Protein AF-A0A257MY25-F1 (afdb_monomer_lite)

Radius of gyration: 17.84 Å; chains: 1; bounding box: 38×34×57 Å

Sequence (111 aa):
MNKLNGQLNKLTISWMVSFQQIAERVLGKETGKQLWQKYQSAFPIGYQTQVSPRSALKDILHLNRLSTTKHQDISLHKPYKETEHYRLHFYSQQERFLDEYIPVLENMHLR

Secondary structure (DSSP, 8-state):
------S-------HHHHHHHHHHHHH-HHHHHHHHHHHGGG--HHHHTTS-HHHHHHHHHHHHHHHHH-SEEEEEEPPBTTB-S-EEEEEESS---GGGGHHHHHHTT--

Foldseek 3Di:
DDDDPDDDPDPPQDQLNVLLVVQCVVPNNPRSNVVSVVCVVVADPVNSVPAHSVRVVVLVVLQVVCVPDHQKDWDWADADDPRPDIDIDIDGPDDDDPVVCVVVVVVVPDD

pLDDT: mean 83.25, std 15.72, range [36.88, 98.0]

Structure (mmCIF, N/CA/C/O backbone):
data_AF-A0A257MY25-F1
#
_entry.id   AF-A0A257MY25-F1
#
loop_
_atom_site.group_PDB
_atom_site.id
_atom_site.type_symbol
_atom_site.label_atom_id
_atom_site.label_alt_id
_atom_site.label_comp_id
_atom_site.label_asym_id
_atom_site.label_entity_id
_atom_site.label_seq_id
_atom_site.pdbx_PDB_ins_code
_atom_site.Cartn_x
_atom_site.Cartn_y
_atom_site.Cartn_z
_atom_site.occupancy
_atom_site.B_iso_or_equiv
_atom_site.auth_seq_id
_atom_site.auth_comp_id
_atom_site.auth_asym_id
_atom_site.auth_atom_id
_atom_site.pdbx_PDB_model_num
ATOM 1 N N . MET A 1 1 ? 9.575 -20.692 38.916 1.00 37.84 1 MET A N 1
ATOM 2 C CA . MET A 1 1 ? 10.480 -19.524 38.993 1.00 37.84 1 MET A CA 1
ATOM 3 C C . MET A 1 1 ? 9.809 -18.349 38.300 1.00 37.84 1 MET A C 1
ATOM 5 O O . MET A 1 1 ? 9.627 -18.382 37.094 1.00 37.84 1 MET A O 1
ATOM 9 N N . ASN A 1 2 ? 9.362 -17.380 39.101 1.00 43.19 2 ASN A N 1
ATOM 10 C CA . ASN A 1 2 ? 8.781 -16.100 38.689 1.00 43.19 2 ASN A CA 1
ATOM 11 C C . ASN A 1 2 ? 9.860 -15.130 38.183 1.00 43.19 2 ASN A C 1
ATOM 13 O O . ASN A 1 2 ? 10.944 -15.119 38.767 1.00 43.19 2 ASN A O 1
ATOM 17 N N . LYS A 1 3 ? 9.475 -14.286 37.207 1.00 36.88 3 LYS A N 1
ATOM 18 C CA . LYS A 1 3 ? 10.000 -12.964 36.758 1.00 36.88 3 LYS A CA 1
ATOM 19 C C . LYS A 1 3 ? 10.031 -12.980 35.215 1.00 36.88 3 LYS A C 1
ATOM 21 O O . LYS A 1 3 ? 10.830 -13.704 34.653 1.00 36.88 3 LYS A O 1
ATOM 26 N N . LEU A 1 4 ? 9.183 -12.288 34.454 1.00 47.72 4 LEU A N 1
ATOM 27 C CA . LEU A 1 4 ? 8.681 -10.925 34.615 1.00 47.72 4 LEU A CA 1
ATOM 28 C C . LEU A 1 4 ? 7.322 -10.745 33.911 1.00 47.72 4 LEU A C 1
ATOM 30 O O . LEU A 1 4 ? 7.252 -10.577 32.699 1.00 47.72 4 LEU A O 1
ATOM 34 N N . ASN A 1 5 ? 6.252 -10.674 34.701 1.00 46.06 5 ASN A N 1
ATOM 35 C CA . ASN A 1 5 ? 5.203 -9.697 34.437 1.00 46.06 5 ASN A CA 1
ATOM 36 C C . ASN A 1 5 ? 5.749 -8.347 34.912 1.00 46.06 5 ASN A C 1
ATOM 38 O O . ASN A 1 5 ? 5.984 -8.175 36.108 1.00 46.06 5 ASN A O 1
ATOM 42 N N . GLY A 1 6 ? 5.980 -7.409 33.997 1.00 44.09 6 GLY A N 1
ATOM 43 C CA . GLY A 1 6 ? 6.335 -6.043 34.367 1.00 44.09 6 GLY A CA 1
ATOM 44 C C . GLY A 1 6 ? 6.913 -5.246 33.209 1.00 44.09 6 GLY A C 1
ATOM 45 O O . GLY A 1 6 ? 8.093 -5.387 32.924 1.00 44.09 6 GLY A O 1
ATOM 46 N N . GLN A 1 7 ? 6.077 -4.356 32.654 1.00 40.50 7 GLN A N 1
ATOM 47 C CA . GLN A 1 7 ? 6.350 -3.322 31.637 1.00 40.50 7 GLN A CA 1
ATOM 48 C C . GLN A 1 7 ? 6.212 -3.833 30.186 1.00 40.50 7 GLN A C 1
ATOM 50 O O . GLN A 1 7 ? 7.106 -4.459 29.648 1.00 40.50 7 GLN A O 1
ATOM 55 N N . LEU A 1 8 ? 5.108 -3.608 29.466 1.00 43.56 8 LEU A N 1
ATOM 56 C CA . LEU A 1 8 ? 4.495 -2.303 29.233 1.00 43.56 8 LEU A CA 1
ATOM 57 C C . LEU A 1 8 ? 3.043 -2.473 28.738 1.00 43.56 8 LEU A C 1
ATOM 59 O O . LEU A 1 8 ? 2.805 -3.053 27.681 1.00 43.56 8 LEU A O 1
ATOM 63 N N . ASN A 1 9 ? 2.094 -1.870 29.455 1.00 38.62 9 ASN A N 1
ATOM 64 C CA . ASN A 1 9 ? 0.798 -1.430 28.935 1.00 38.62 9 ASN A CA 1
ATOM 65 C C . ASN A 1 9 ? 1.013 -0.409 27.798 1.00 38.62 9 ASN A C 1
ATOM 67 O O . ASN A 1 9 ? 0.796 0.789 27.963 1.00 38.62 9 ASN A O 1
ATOM 71 N N . LYS A 1 10 ? 1.481 -0.854 26.632 1.00 42.59 10 LYS A N 1
ATOM 72 C CA . LYS A 1 10 ? 1.243 -0.141 25.379 1.00 42.59 10 LYS A CA 1
ATOM 73 C C . LYS A 1 10 ? -0.044 -0.723 24.842 1.00 42.59 10 LYS A C 1
ATOM 75 O O . LYS A 1 10 ? -0.082 -1.899 24.505 1.00 42.59 10 LYS A O 1
ATOM 80 N N . LEU A 1 11 ? -1.096 0.085 24.789 1.00 44.50 11 LEU A N 1
ATOM 81 C CA . LEU A 1 11 ? -2.256 -0.233 23.969 1.00 44.50 11 LEU A CA 1
ATOM 82 C C . LEU A 1 11 ? -1.721 -0.548 22.564 1.00 44.50 11 LEU A C 1
ATOM 84 O O . LEU A 1 11 ? -1.268 0.360 21.865 1.00 44.50 11 LEU A O 1
ATOM 88 N N . THR A 1 12 ? -1.671 -1.827 22.183 1.00 61.16 12 THR A N 1
ATOM 89 C CA . THR A 1 12 ? -1.296 -2.207 20.824 1.00 61.16 12 THR A CA 1
ATOM 90 C C . THR A 1 12 ? -2.399 -1.667 19.936 1.00 61.16 12 THR A C 1
ATOM 92 O O . THR A 1 12 ? -3.516 -2.181 19.929 1.00 61.16 12 THR A O 1
ATOM 95 N N . ILE A 1 13 ? -2.112 -0.563 19.247 1.00 74.12 13 ILE A N 1
ATOM 96 C CA . ILE A 1 13 ? -3.033 0.024 18.282 1.00 74.12 13 ILE A CA 1
ATOM 97 C C . ILE A 1 13 ? -3.348 -1.069 17.259 1.00 74.12 13 ILE A C 1
ATOM 99 O O . ILE A 1 13 ? -2.433 -1.614 16.642 1.00 74.12 13 ILE A O 1
ATOM 103 N N . SER A 1 14 ? -4.634 -1.393 17.094 1.00 89.88 14 SER A N 1
ATOM 104 C CA . SER A 1 14 ? -5.079 -2.384 16.109 1.00 89.88 14 SER A CA 1
ATOM 105 C C . SER A 1 14 ? -4.501 -2.066 14.726 1.00 89.88 14 SER A C 1
ATOM 107 O O . SER A 1 14 ? -4.347 -0.896 14.358 1.00 89.88 14 SER A O 1
ATOM 109 N N . TRP A 1 15 ? -4.198 -3.106 13.946 1.00 93.44 15 TRP A N 1
ATOM 110 C CA . TRP A 1 15 ? -3.676 -2.987 12.583 1.00 93.44 15 TRP A CA 1
ATOM 111 C C . TRP A 1 15 ? -4.509 -2.009 11.744 1.00 93.44 15 TRP A C 1
ATOM 113 O O . TRP A 1 15 ? -3.961 -1.121 11.093 1.00 93.44 15 TRP A O 1
ATOM 123 N N . MET A 1 16 ? -5.838 -2.101 11.855 1.00 94.06 16 MET A N 1
ATOM 124 C CA . MET A 1 16 ? -6.791 -1.254 11.131 1.00 94.06 16 MET A CA 1
ATOM 125 C C . MET A 1 16 ? -6.715 0.219 11.531 1.00 94.06 16 MET A C 1
ATOM 127 O O . MET A 1 16 ? -6.763 1.099 10.672 1.00 94.06 16 MET A O 1
ATOM 131 N N . VAL A 1 17 ? -6.541 0.494 12.824 1.00 94.81 17 VAL A N 1
ATOM 132 C CA . VAL A 1 17 ? -6.376 1.864 13.329 1.00 94.81 17 VAL A CA 1
ATOM 133 C C . VAL A 1 17 ? -5.035 2.430 12.864 1.00 94.81 17 VAL A C 1
ATOM 135 O O . VAL A 1 17 ? -4.963 3.570 12.410 1.00 94.81 17 VAL A O 1
ATOM 138 N N . SER A 1 18 ? -3.978 1.616 12.901 1.00 94.81 18 SER A N 1
ATOM 139 C CA . SER A 1 18 ? -2.665 1.999 12.378 1.00 94.81 18 SER A CA 1
ATOM 140 C C . SER A 1 18 ? -2.727 2.305 10.879 1.00 94.81 18 SER A C 1
ATOM 142 O O . SER A 1 18 ? -2.159 3.301 10.436 1.00 94.81 18 SER A O 1
ATOM 144 N N . PHE A 1 19 ? -3.442 1.492 10.096 1.00 95.88 19 PHE A N 1
ATOM 145 C CA . PHE A 1 19 ? -3.644 1.731 8.668 1.00 95.88 19 PHE A CA 1
ATOM 146 C C . PHE A 1 19 ? -4.326 3.080 8.424 1.00 95.88 19 PHE A C 1
ATOM 148 O O . PHE A 1 19 ? -3.801 3.889 7.659 1.00 95.88 19 PHE A O 1
ATOM 155 N N . GLN A 1 20 ? -5.444 3.355 9.108 1.00 96.94 20 GLN A N 1
ATOM 156 C CA . GLN A 1 20 ? -6.171 4.618 8.969 1.00 96.94 20 GLN A CA 1
ATOM 157 C C . GLN A 1 20 ? -5.271 5.819 9.296 1.00 96.94 20 GLN A C 1
ATOM 159 O O . GLN A 1 20 ? -5.153 6.743 8.494 1.00 96.94 20 GLN A O 1
ATOM 164 N N . GLN A 1 21 ? -4.570 5.782 10.435 1.00 96.69 21 GLN A N 1
ATOM 165 C CA . GLN A 1 21 ? -3.676 6.865 10.861 1.00 96.69 21 GLN A CA 1
ATOM 166 C C . GLN A 1 21 ? -2.546 7.130 9.859 1.00 96.69 21 GLN A C 1
ATOM 168 O O . GLN A 1 21 ? -2.135 8.275 9.661 1.00 96.69 21 GLN A O 1
ATOM 173 N N . ILE A 1 22 ? -2.001 6.078 9.243 1.00 96.31 22 ILE A N 1
ATOM 174 C CA . ILE A 1 22 ? -0.957 6.224 8.227 1.00 96.31 22 ILE A CA 1
ATOM 175 C C . ILE A 1 22 ? -1.560 6.787 6.935 1.00 96.31 22 ILE A C 1
ATOM 177 O O . ILE A 1 22 ? -0.965 7.697 6.361 1.00 96.31 22 ILE A O 1
ATOM 181 N N . ALA A 1 23 ? -2.729 6.309 6.502 1.00 97.44 23 ALA A N 1
ATOM 182 C CA . ALA A 1 23 ? -3.408 6.806 5.306 1.00 97.44 23 ALA A CA 1
ATOM 183 C C . ALA A 1 23 ? -3.735 8.302 5.420 1.00 97.44 23 ALA A C 1
ATOM 185 O O . ALA A 1 23 ? -3.376 9.076 4.535 1.00 97.44 23 ALA A O 1
ATOM 186 N N . GLU A 1 24 ? -4.326 8.728 6.538 1.00 97.81 24 GLU A N 1
ATOM 187 C CA . GLU A 1 24 ? -4.641 10.136 6.813 1.00 97.81 24 GLU A CA 1
ATOM 188 C C . GLU A 1 24 ? -3.386 11.015 6.887 1.00 97.81 24 GLU A C 1
ATOM 190 O O . GLU A 1 24 ? -3.390 12.150 6.413 1.00 97.81 24 GLU A O 1
ATOM 195 N N . ARG A 1 25 ? -2.284 10.496 7.444 1.00 97.56 25 ARG A N 1
ATOM 196 C CA . ARG A 1 25 ? -1.008 11.224 7.491 1.00 97.56 25 ARG A CA 1
ATOM 197 C C . ARG A 1 25 ? -0.378 11.384 6.104 1.00 97.56 25 ARG A C 1
ATOM 199 O O . ARG A 1 25 ? 0.226 12.417 5.844 1.00 97.56 25 ARG A O 1
ATOM 206 N N . VAL A 1 26 ? -0.462 10.364 5.250 1.00 96.38 26 VAL A N 1
ATOM 207 C CA . VAL A 1 26 ? 0.198 10.350 3.932 1.00 96.38 26 VAL A CA 1
ATOM 208 C C . VAL A 1 26 ? -0.612 11.100 2.872 1.00 96.38 26 VAL A C 1
ATOM 210 O O . VAL A 1 26 ? -0.019 11.744 2.014 1.00 96.38 26 VAL A O 1
ATOM 213 N N . LEU A 1 27 ? -1.944 11.023 2.920 1.00 96.81 27 LEU A N 1
ATOM 214 C CA . LEU A 1 27 ? -2.837 11.532 1.868 1.00 96.81 27 LEU A CA 1
ATOM 215 C C . LEU A 1 27 ? -3.652 12.761 2.295 1.00 96.81 27 LEU A C 1
ATOM 217 O O . LEU A 1 27 ? -4.393 13.315 1.487 1.00 96.81 27 LEU A O 1
ATOM 221 N N . GLY A 1 28 ? -3.543 13.170 3.559 1.00 97.94 28 GLY A N 1
ATOM 222 C CA . GLY A 1 28 ? -4.465 14.109 4.190 1.00 97.94 28 GLY A CA 1
ATOM 223 C C . GLY A 1 28 ? -5.671 13.394 4.807 1.00 97.94 28 GLY A C 1
ATOM 224 O O . GLY A 1 28 ? -6.028 12.281 4.418 1.00 97.94 28 GLY A O 1
ATOM 225 N N . LYS A 1 29 ? -6.303 14.037 5.798 1.00 97.00 29 LYS A N 1
ATOM 226 C CA . LYS A 1 29 ? -7.367 13.424 6.615 1.00 97.00 29 LYS A CA 1
ATOM 227 C C . LYS A 1 29 ? -8.548 12.924 5.786 1.00 97.00 29 LYS A C 1
ATOM 229 O O . LYS A 1 29 ? -8.995 11.801 5.979 1.00 97.00 29 LYS A O 1
ATOM 234 N N . GLU A 1 30 ? -9.053 13.747 4.874 1.00 98.00 30 GLU A N 1
ATOM 235 C CA . GLU A 1 30 ? -10.240 13.410 4.087 1.00 98.00 30 GLU A CA 1
ATOM 236 C C . GLU A 1 30 ? -9.960 12.269 3.102 1.00 98.00 30 GLU A C 1
ATOM 238 O O . GLU A 1 30 ? -10.560 11.200 3.213 1.00 98.00 30 GLU A O 1
ATOM 243 N N . THR A 1 31 ? -8.981 12.450 2.212 1.00 97.00 31 THR A N 1
ATOM 244 C CA . THR A 1 31 ? -8.576 11.440 1.223 1.00 97.00 31 THR A CA 1
ATOM 245 C C . THR A 1 31 ? -8.138 10.134 1.885 1.00 97.00 31 THR A C 1
ATOM 247 O O . THR A 1 31 ? -8.503 9.047 1.438 1.00 97.00 31 THR A O 1
ATOM 250 N N . GLY A 1 32 ? -7.379 10.218 2.981 1.00 97.31 32 GLY A N 1
ATOM 251 C CA . GLY A 1 32 ? -6.938 9.050 3.739 1.00 97.31 32 GLY A CA 1
ATOM 252 C C . GLY A 1 32 ? -8.097 8.283 4.370 1.00 97.31 32 GLY A C 1
ATOM 253 O O . GLY A 1 32 ? -8.131 7.054 4.283 1.00 97.31 32 GLY A O 1
ATOM 254 N N . LYS A 1 33 ? -9.083 8.987 4.938 1.00 97.06 33 LYS A N 1
ATOM 255 C CA . LYS A 1 33 ? -10.293 8.370 5.494 1.00 97.06 33 LYS A CA 1
ATOM 256 C C . LYS A 1 33 ? -11.145 7.713 4.410 1.00 97.06 33 LYS A C 1
ATOM 258 O O . LYS A 1 33 ? -11.585 6.583 4.608 1.00 97.06 33 LYS A O 1
ATOM 263 N N . GLN A 1 34 ? -11.343 8.373 3.268 1.00 97.06 34 GLN A N 1
ATOM 264 C CA . GLN A 1 34 ? -12.068 7.798 2.128 1.00 97.06 34 GLN A CA 1
ATOM 265 C C . GLN A 1 34 ? -11.390 6.516 1.623 1.00 97.06 34 GLN A C 1
ATOM 267 O O . GLN A 1 34 ? -12.050 5.500 1.402 1.00 97.06 34 GLN A O 1
ATOM 272 N N . LEU A 1 35 ? -10.059 6.528 1.503 1.00 95.75 35 LEU A N 1
ATOM 273 C CA . LEU A 1 35 ? -9.291 5.347 1.115 1.00 95.75 35 LEU A CA 1
ATOM 274 C C . LEU A 1 35 ? -9.421 4.221 2.148 1.00 95.75 35 LEU A C 1
ATOM 276 O O . LEU A 1 35 ? -9.652 3.074 1.773 1.00 95.75 35 LEU A O 1
ATOM 280 N N . TRP A 1 36 ? -9.333 4.529 3.443 1.00 95.25 36 TRP A N 1
ATOM 281 C CA . TRP A 1 36 ? -9.558 3.538 4.496 1.00 95.25 36 TRP A CA 1
ATOM 282 C C . TRP A 1 36 ? -10.962 2.927 4.422 1.00 95.25 36 TRP A C 1
ATOM 284 O O . TRP A 1 36 ? -11.084 1.705 4.418 1.00 95.25 36 TRP A O 1
ATOM 294 N N . GLN A 1 37 ? -12.008 3.742 4.266 1.00 95.25 37 GLN A N 1
ATOM 295 C CA . GLN A 1 37 ? -13.387 3.258 4.130 1.00 95.25 37 GLN A CA 1
ATOM 296 C C . GLN A 1 37 ? -13.566 2.326 2.927 1.00 95.25 37 GLN A C 1
ATOM 298 O O . GLN A 1 37 ? -14.296 1.341 3.028 1.00 95.25 37 GLN A O 1
ATOM 303 N N . LYS A 1 38 ? -12.880 2.606 1.812 1.00 94.75 38 LYS A N 1
ATOM 304 C CA . LYS A 1 38 ? -12.932 1.785 0.596 1.00 94.75 38 LYS A CA 1
ATOM 305 C C . LYS A 1 38 ? -12.287 0.406 0.772 1.00 94.75 38 LYS A C 1
ATOM 307 O O . LYS A 1 38 ? -12.782 -0.559 0.201 1.00 94.75 38 LYS A O 1
ATOM 312 N N . TYR A 1 39 ? -11.192 0.306 1.528 1.00 93.44 39 TYR A N 1
ATOM 313 C CA . TYR A 1 39 ? -10.376 -0.917 1.603 1.00 93.44 39 TYR A CA 1
ATOM 314 C C . TYR A 1 39 ? -10.425 -1.645 2.947 1.00 93.44 39 TYR A C 1
ATOM 316 O O . TYR A 1 39 ? -9.845 -2.718 3.070 1.00 93.44 39 TYR A O 1
ATOM 324 N N . GLN A 1 40 ? -11.111 -1.116 3.961 1.00 89.19 40 GLN A N 1
ATOM 325 C CA . GLN A 1 40 ? -11.104 -1.709 5.302 1.00 89.19 40 GLN A CA 1
ATOM 326 C C . GLN A 1 40 ? -11.577 -3.171 5.358 1.00 89.19 40 GLN A C 1
ATOM 328 O O . GLN A 1 40 ? -11.113 -3.927 6.205 1.00 89.19 40 GLN A O 1
ATOM 333 N N . SER A 1 41 ? -12.458 -3.585 4.446 1.00 90.81 41 SER A N 1
ATOM 334 C CA . SER A 1 41 ? -12.945 -4.964 4.331 1.00 90.81 41 SER A CA 1
ATOM 335 C C . SER A 1 41 ? -12.036 -5.876 3.498 1.00 90.81 41 SER A C 1
ATOM 337 O O . SER A 1 41 ? -12.256 -7.082 3.470 1.00 90.81 41 SER A O 1
ATOM 339 N N . ALA A 1 42 ? -11.010 -5.333 2.837 1.00 92.50 42 ALA A N 1
ATOM 340 C CA . ALA A 1 42 ? -10.116 -6.077 1.949 1.00 92.50 42 ALA A CA 1
ATOM 341 C C . ALA A 1 42 ? -8.956 -6.778 2.685 1.00 92.50 42 ALA A C 1
ATOM 343 O O . ALA A 1 42 ? -8.148 -7.453 2.052 1.00 92.50 42 ALA A O 1
ATOM 344 N N . PHE A 1 43 ? -8.851 -6.621 4.009 1.00 92.00 43 PHE A N 1
ATOM 345 C CA . PHE A 1 43 ? -7.716 -7.102 4.799 1.00 92.00 43 PHE A CA 1
ATOM 346 C C . PHE A 1 43 ? -8.124 -8.207 5.781 1.00 92.00 43 PHE A C 1
ATOM 348 O O . PHE A 1 43 ? -8.443 -7.908 6.936 1.00 92.00 43 PHE A O 1
ATOM 355 N N . PRO A 1 44 ? -8.099 -9.491 5.381 1.00 92.62 44 PRO A N 1
ATOM 356 C CA . PRO A 1 44 ? -8.367 -10.592 6.302 1.00 92.62 44 PRO A CA 1
ATOM 357 C C . PRO A 1 44 ? -7.286 -10.684 7.389 1.00 92.62 44 PRO A C 1
ATOM 359 O O . PRO A 1 44 ? -6.144 -10.274 7.186 1.00 92.62 44 PRO A O 1
ATOM 362 N N . ILE A 1 45 ? -7.620 -11.280 8.539 1.00 89.44 45 ILE A N 1
ATOM 363 C CA . ILE A 1 45 ? -6.704 -11.399 9.692 1.00 89.44 45 ILE A CA 1
ATOM 364 C C . ILE A 1 45 ? -5.372 -12.050 9.291 1.00 89.44 45 ILE A C 1
ATOM 366 O O . ILE A 1 45 ? -4.317 -11.550 9.668 1.00 89.44 45 ILE A O 1
ATOM 370 N N . GLY A 1 46 ? -5.406 -13.106 8.469 1.00 92.56 46 GLY A N 1
ATOM 371 C CA . GLY A 1 46 ? -4.192 -13.776 7.986 1.00 92.56 46 GLY A CA 1
ATOM 372 C C . GLY A 1 46 ? -3.275 -12.885 7.140 1.00 92.56 46 GLY A C 1
ATOM 373 O O . GLY A 1 46 ? -2.066 -13.072 7.145 1.00 92.56 46 GLY A O 1
ATOM 374 N N . TYR A 1 47 ? -3.825 -11.878 6.457 1.00 91.62 47 TYR A N 1
ATOM 375 C CA . TYR A 1 47 ? -3.024 -10.869 5.765 1.00 91.62 47 TYR A CA 1
ATOM 376 C C . TYR A 1 47 ? -2.424 -9.866 6.757 1.00 91.62 47 TYR A C 1
ATOM 378 O O . TYR A 1 47 ? -1.243 -9.531 6.674 1.00 91.62 47 TYR A O 1
ATOM 386 N N . GLN A 1 48 ? -3.221 -9.410 7.729 1.00 90.75 48 GLN A N 1
ATOM 387 C CA . GLN A 1 48 ? -2.794 -8.427 8.732 1.00 90.75 48 GLN A CA 1
ATOM 388 C C . GLN A 1 48 ? -1.629 -8.925 9.602 1.00 90.75 48 GLN A C 1
ATOM 390 O O . GLN A 1 48 ? -0.814 -8.117 10.044 1.00 90.75 48 GLN A O 1
ATOM 395 N N . THR A 1 49 ? -1.527 -10.238 9.837 1.00 89.62 49 THR A N 1
ATOM 396 C CA . THR A 1 49 ? -0.416 -10.839 10.593 1.00 89.62 49 THR A CA 1
ATOM 397 C C . THR A 1 49 ? 0.894 -10.896 9.807 1.00 89.62 49 THR A C 1
ATOM 399 O O . THR A 1 49 ? 1.953 -10.973 10.421 1.00 89.62 49 THR A O 1
ATOM 402 N N . GLN A 1 50 ? 0.846 -10.842 8.474 1.00 88.19 50 GLN A N 1
ATOM 403 C CA . GLN A 1 50 ? 2.024 -10.968 7.608 1.00 88.19 50 GLN A CA 1
ATOM 404 C C . GLN A 1 50 ? 2.475 -9.630 7.017 1.00 88.19 50 GLN A C 1
ATOM 406 O O . GLN A 1 50 ? 3.660 -9.418 6.758 1.00 88.19 50 GLN A O 1
ATOM 411 N N . VAL A 1 51 ? 1.537 -8.712 6.780 1.00 88.31 51 VAL A N 1
ATOM 412 C CA . VAL A 1 51 ? 1.803 -7.462 6.071 1.00 88.31 51 VAL A CA 1
ATOM 413 C C . VAL A 1 51 ? 1.562 -6.274 6.983 1.00 88.31 51 VAL A C 1
ATOM 415 O O . VAL A 1 51 ? 0.475 -6.089 7.519 1.00 88.31 51 VAL A O 1
ATOM 418 N N . SER A 1 52 ? 2.568 -5.409 7.130 1.00 90.56 52 SER A N 1
ATOM 419 C CA . SER A 1 52 ? 2.418 -4.193 7.933 1.00 90.56 52 SER A CA 1
ATOM 420 C C . SER A 1 52 ? 1.384 -3.225 7.323 1.00 90.56 52 SER A C 1
ATOM 422 O O . SER A 1 52 ? 1.306 -3.115 6.095 1.00 90.56 52 SER A O 1
ATOM 424 N N . PRO A 1 53 ? 0.678 -2.411 8.135 1.00 93.50 53 PRO A N 1
ATOM 425 C CA . PRO A 1 53 ? -0.248 -1.393 7.626 1.00 93.50 53 PRO A CA 1
ATOM 426 C C . PRO A 1 53 ? 0.395 -0.422 6.622 1.00 93.50 53 PRO A C 1
ATOM 428 O O . PRO A 1 53 ? -0.228 0.010 5.655 1.00 93.50 53 PRO A O 1
ATOM 431 N N . ARG A 1 54 ? 1.681 -0.100 6.825 1.00 91.44 54 ARG A N 1
ATOM 432 C CA . ARG A 1 54 ? 2.461 0.764 5.928 1.00 91.44 54 ARG A CA 1
ATOM 433 C C . ARG A 1 54 ? 2.714 0.106 4.572 1.00 91.44 54 ARG A C 1
ATOM 435 O O . ARG A 1 54 ? 2.681 0.804 3.563 1.00 91.44 54 ARG A O 1
ATOM 442 N N . SER A 1 55 ? 3.000 -1.196 4.556 1.00 90.62 55 SER A N 1
ATOM 443 C CA . SER A 1 55 ? 3.155 -1.966 3.317 1.00 90.62 55 SER A CA 1
ATOM 444 C C . SER A 1 55 ? 1.831 -2.019 2.562 1.00 90.62 55 SER A C 1
ATOM 446 O O . SER A 1 55 ? 1.791 -1.579 1.422 1.00 90.62 55 SER A O 1
ATOM 448 N N . ALA A 1 56 ? 0.736 -2.374 3.240 1.00 93.19 56 ALA A N 1
ATOM 449 C CA . ALA A 1 56 ? -0.588 -2.432 2.625 1.00 93.19 56 ALA A CA 1
ATOM 450 C C . ALA A 1 56 ? -1.030 -1.094 2.003 1.00 93.19 56 ALA A C 1
ATOM 452 O O . ALA A 1 56 ? -1.596 -1.072 0.912 1.00 93.19 56 ALA A O 1
ATOM 453 N N . LEU A 1 57 ? -0.744 0.040 2.660 1.00 94.94 57 LEU A N 1
ATOM 454 C CA . LEU A 1 57 ? -1.029 1.353 2.076 1.00 94.94 57 LEU A CA 1
ATOM 455 C C . LEU A 1 57 ? -0.215 1.598 0.798 1.00 94.94 57 LEU A C 1
ATOM 457 O O . LEU A 1 57 ? -0.765 2.102 -0.176 1.00 94.94 57 LEU A O 1
ATOM 461 N N . LYS A 1 58 ? 1.080 1.252 0.783 1.00 92.06 58 LYS A N 1
ATOM 462 C CA . LYS A 1 58 ? 1.903 1.372 -0.431 1.00 92.06 58 LYS A CA 1
ATOM 463 C C . LYS A 1 58 ? 1.337 0.528 -1.567 1.00 92.06 58 LYS A C 1
ATOM 465 O O . LYS A 1 58 ? 1.206 1.048 -2.672 1.00 92.06 58 LYS A O 1
ATOM 470 N N . ASP A 1 59 ? 0.971 -0.717 -1.278 1.00 91.06 59 ASP A N 1
ATOM 471 C CA . ASP A 1 59 ? 0.427 -1.642 -2.271 1.00 91.06 59 ASP A CA 1
ATOM 472 C C . ASP A 1 59 ? -0.858 -1.062 -2.894 1.00 91.06 59 ASP A C 1
ATOM 474 O O . ASP A 1 59 ? -0.969 -0.969 -4.115 1.00 91.06 59 ASP A O 1
ATOM 478 N N . ILE A 1 60 ? -1.787 -0.541 -2.077 1.00 92.69 60 ILE A N 1
ATOM 479 C CA . ILE A 1 60 ? -3.002 0.132 -2.574 1.00 92.69 60 ILE A CA 1
ATOM 480 C C . ILE A 1 60 ? -2.677 1.348 -3.444 1.00 92.69 60 ILE A C 1
ATOM 482 O O . ILE A 1 60 ? -3.343 1.576 -4.454 1.00 92.69 60 ILE A O 1
ATOM 486 N N . LEU A 1 61 ? -1.693 2.161 -3.059 1.00 91.81 61 LEU A N 1
ATOM 487 C CA . LEU A 1 61 ? -1.327 3.349 -3.831 1.00 91.81 61 LEU A CA 1
ATOM 488 C C . LEU A 1 61 ? -0.733 2.987 -5.197 1.00 91.81 61 LEU A C 1
ATOM 490 O O . LEU A 1 61 ? -1.042 3.665 -6.178 1.00 91.81 61 LEU A O 1
ATOM 494 N N . HIS A 1 62 ? 0.060 1.915 -5.277 1.00 89.88 62 HIS A N 1
ATOM 495 C CA . HIS A 1 62 ? 0.534 1.373 -6.551 1.00 89.88 62 HIS A CA 1
ATOM 496 C C . HIS A 1 62 ? -0.634 0.839 -7.392 1.00 89.88 62 HIS A C 1
ATOM 498 O O . HIS A 1 62 ? -0.802 1.255 -8.537 1.00 89.88 62 HIS A O 1
ATOM 504 N N . LEU A 1 63 ? -1.513 0.015 -6.810 1.00 87.75 63 LEU A N 1
ATOM 505 C CA . LEU A 1 63 ? -2.677 -0.539 -7.512 1.00 87.75 63 LEU A CA 1
ATOM 506 C C . LEU A 1 63 ? -3.638 0.546 -8.030 1.00 87.75 63 LEU A C 1
ATOM 508 O O . LEU A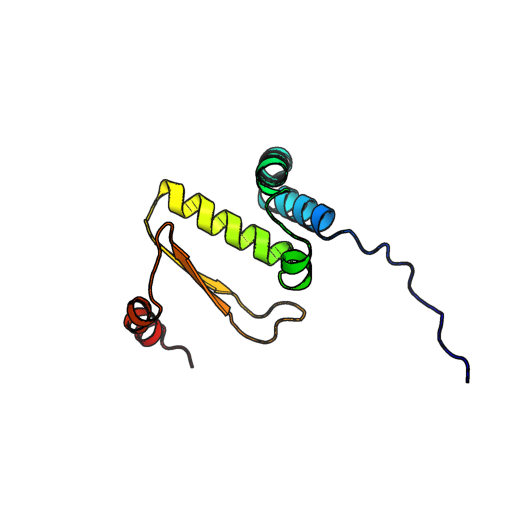 1 63 ? -4.115 0.460 -9.158 1.00 87.75 63 LEU A O 1
ATOM 512 N N . ASN A 1 64 ? -3.893 1.603 -7.254 1.00 87.56 64 ASN A N 1
ATOM 513 C CA . ASN A 1 64 ? -4.733 2.718 -7.703 1.00 87.56 64 ASN A CA 1
ATOM 514 C C . ASN A 1 64 ? -4.096 3.511 -8.852 1.00 87.56 64 ASN A C 1
ATOM 516 O O . ASN A 1 64 ? -4.815 4.006 -9.716 1.00 87.56 64 ASN A O 1
ATOM 520 N N . ARG A 1 65 ? -2.763 3.637 -8.877 1.00 85.06 65 ARG A N 1
ATOM 521 C CA . ARG A 1 65 ? -2.042 4.306 -9.970 1.00 85.06 65 ARG A CA 1
ATOM 522 C C . ARG A 1 65 ? -2.097 3.501 -11.270 1.00 85.06 65 ARG A C 1
ATOM 524 O O . ARG A 1 65 ? -2.198 4.090 -12.345 1.00 85.06 65 ARG A O 1
ATOM 531 N N . LEU A 1 66 ? -2.080 2.171 -11.182 1.00 84.38 66 LEU A N 1
ATOM 532 C CA . LEU A 1 66 ? -2.242 1.303 -12.352 1.00 84.38 66 LEU A CA 1
ATOM 533 C C . LEU A 1 66 ? -3.579 1.521 -13.055 1.00 84.38 66 LEU A C 1
ATOM 535 O O . LEU A 1 66 ? -3.629 1.547 -14.279 1.00 84.38 66 LEU A O 1
ATOM 539 N N . SER A 1 67 ? -4.641 1.787 -12.293 1.00 74.00 67 SER A N 1
ATOM 540 C CA . SER A 1 67 ? -5.957 2.098 -12.857 1.00 74.00 67 SER A CA 1
ATOM 541 C C . SER A 1 67 ? -5.988 3.367 -13.713 1.00 74.00 67 SER A C 1
ATOM 543 O O . SER A 1 67 ? -6.955 3.561 -14.442 1.00 74.00 67 SER A O 1
ATOM 545 N N . THR A 1 68 ? -4.974 4.237 -13.630 1.00 68.56 68 THR A N 1
ATOM 546 C CA . THR A 1 68 ? -4.963 5.521 -14.344 1.00 68.56 68 THR A CA 1
ATOM 547 C C . THR A 1 68 ? -3.892 5.647 -15.418 1.00 68.56 68 THR A C 1
ATOM 549 O O . THR A 1 68 ? -4.084 6.453 -16.324 1.00 68.56 68 THR A O 1
ATOM 552 N N . THR A 1 69 ? -2.757 4.936 -15.332 1.00 60.72 69 THR A N 1
ATOM 553 C CA . THR A 1 69 ? -1.589 5.318 -16.153 1.00 60.72 69 THR A CA 1
ATOM 554 C C . THR A 1 69 ? -0.811 4.218 -16.867 1.00 60.72 69 THR A C 1
ATOM 556 O O . THR A 1 69 ? -0.200 4.556 -17.874 1.00 60.72 69 THR A O 1
ATOM 559 N N . LYS A 1 70 ? -0.814 2.944 -16.455 1.00 61.31 70 LYS A N 1
ATOM 560 C CA . LYS A 1 70 ? -0.105 1.837 -17.145 1.00 61.31 70 LYS A CA 1
ATOM 561 C C . LYS A 1 70 ? -0.654 0.485 -16.673 1.00 61.31 70 LYS A C 1
ATOM 563 O O . LYS A 1 70 ? -1.125 0.388 -15.549 1.00 61.31 70 LYS A O 1
ATOM 568 N N . HIS A 1 71 ? -0.516 -0.572 -17.477 1.00 72.00 71 HIS A N 1
ATOM 569 C CA . HIS A 1 71 ? -0.967 -1.926 -17.108 1.00 72.00 71 HIS A CA 1
ATOM 570 C C . HIS A 1 71 ? -0.101 -2.624 -16.035 1.00 72.00 71 HIS A C 1
ATOM 572 O O . HIS A 1 71 ? -0.535 -3.634 -15.469 1.00 72.00 71 HIS A O 1
ATOM 578 N N . GLN A 1 72 ? 1.117 -2.128 -15.763 1.00 79.12 72 GLN A N 1
ATOM 579 C CA . GLN A 1 72 ? 2.092 -2.735 -14.842 1.00 79.12 72 GLN A CA 1
ATOM 580 C C . GLN A 1 72 ? 2.988 -1.683 -14.165 1.00 79.12 72 GLN A C 1
ATOM 582 O O . GLN A 1 72 ? 3.248 -0.625 -14.744 1.00 79.12 72 GLN A O 1
ATOM 587 N N . ASP A 1 73 ? 3.460 -1.983 -12.951 1.00 84.62 73 ASP A N 1
ATOM 588 C CA . ASP A 1 73 ? 4.360 -1.136 -12.156 1.00 84.62 73 ASP A CA 1
ATOM 589 C C . ASP A 1 73 ? 5.294 -2.000 -11.292 1.00 84.62 7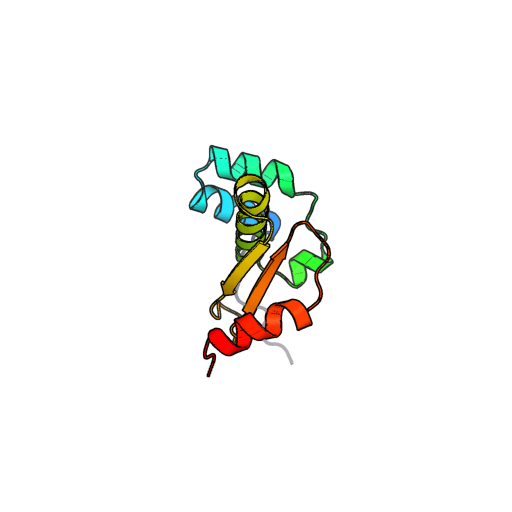3 ASP A C 1
ATOM 591 O O . ASP A 1 73 ? 4.955 -3.129 -10.926 1.00 84.62 73 ASP A O 1
ATOM 595 N N . ILE A 1 74 ? 6.476 -1.470 -10.974 1.00 86.38 74 ILE A N 1
ATOM 596 C CA . ILE A 1 74 ? 7.531 -2.167 -10.230 1.00 86.38 74 ILE A CA 1
ATOM 597 C C . ILE A 1 74 ? 8.032 -1.252 -9.118 1.00 86.38 74 ILE A C 1
ATOM 599 O O . ILE A 1 74 ? 8.361 -0.090 -9.350 1.00 86.38 74 ILE A O 1
ATOM 603 N N . SER A 1 75 ? 8.125 -1.782 -7.899 1.00 87.12 75 SER A N 1
ATOM 604 C CA . SER A 1 75 ? 8.574 -1.018 -6.734 1.00 87.12 75 SER A CA 1
ATOM 605 C C . SER A 1 75 ? 9.601 -1.785 -5.919 1.00 87.12 75 SER A C 1
ATOM 607 O O . SER A 1 75 ? 9.380 -2.937 -5.546 1.00 87.12 75 SER A O 1
ATOM 609 N N . LEU A 1 76 ? 10.716 -1.125 -5.598 1.00 86.88 76 LEU A N 1
ATOM 610 C CA . LEU A 1 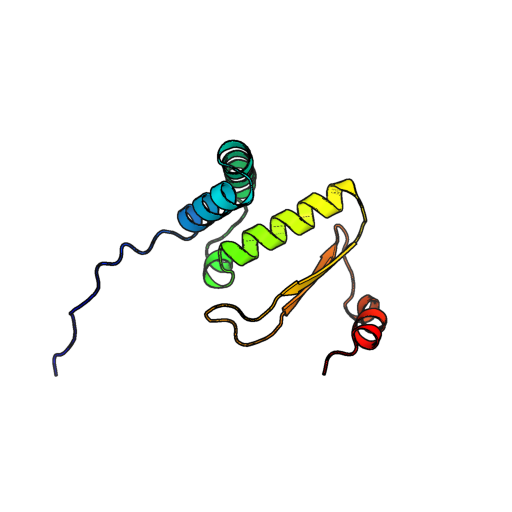76 ? 11.737 -1.661 -4.704 1.00 86.88 76 LEU A CA 1
ATOM 611 C C . LEU A 1 76 ? 11.526 -1.125 -3.285 1.00 86.88 76 LEU A C 1
ATOM 613 O O . LEU A 1 76 ? 11.763 0.047 -2.973 1.00 86.88 76 LEU A O 1
ATOM 617 N N . HIS A 1 77 ? 11.089 -2.003 -2.394 1.00 86.19 77 HIS A N 1
ATOM 618 C CA . HIS A 1 77 ? 10.895 -1.709 -0.986 1.00 86.19 77 HIS A CA 1
ATOM 619 C C . HIS A 1 77 ? 12.181 -1.980 -0.207 1.00 86.19 77 HIS A C 1
ATOM 621 O O . HIS A 1 77 ? 12.655 -3.111 -0.132 1.00 86.19 77 HIS A O 1
ATOM 627 N N . LYS A 1 78 ? 12.720 -0.928 0.415 1.00 84.50 78 LYS A N 1
ATOM 628 C CA . LYS A 1 78 ? 13.848 -1.035 1.347 1.00 84.50 78 LYS A CA 1
ATOM 629 C C . LYS A 1 78 ? 13.442 -1.786 2.630 1.00 84.50 78 LYS A C 1
ATOM 631 O O . LYS A 1 78 ? 12.270 -1.679 3.017 1.00 84.50 78 LYS A O 1
ATOM 636 N N . PRO A 1 79 ? 14.395 -2.453 3.308 1.00 85.75 79 PRO A N 1
ATOM 637 C CA . PRO A 1 79 ? 14.206 -3.001 4.650 1.00 85.75 79 PRO A CA 1
ATOM 638 C C . PRO A 1 79 ? 13.554 -1.984 5.596 1.00 85.75 79 PRO A C 1
ATOM 640 O O . PRO A 1 79 ? 13.858 -0.786 5.555 1.00 85.75 79 PRO A O 1
ATOM 643 N N . TYR A 1 80 ? 12.624 -2.443 6.432 1.00 79.75 80 TYR A N 1
ATOM 644 C CA . TYR A 1 80 ? 11.934 -1.590 7.399 1.00 79.75 80 TYR A CA 1
ATOM 645 C C . TYR A 1 80 ? 11.435 -2.404 8.593 1.00 79.75 80 TYR A C 1
ATOM 647 O O . TYR A 1 80 ? 10.672 -3.355 8.420 1.00 79.75 80 TYR A O 1
ATOM 655 N N . LYS A 1 81 ? 11.802 -1.967 9.807 1.00 81.81 81 LYS A N 1
ATOM 656 C CA . LYS A 1 81 ? 11.511 -2.657 11.075 1.00 81.81 81 LYS A CA 1
ATOM 657 C C . LYS A 1 81 ? 11.951 -4.127 11.027 1.00 81.81 81 LYS A C 1
ATOM 659 O O . LYS A 1 81 ? 13.137 -4.377 10.903 1.00 81.81 81 LYS A O 1
ATOM 664 N N . GLU A 1 82 ? 11.008 -5.061 11.119 1.00 77.38 82 GLU A N 1
ATOM 665 C CA . GLU A 1 82 ? 11.245 -6.508 11.203 1.00 77.38 82 GLU A CA 1
ATOM 666 C C . GLU A 1 82 ? 11.594 -7.141 9.846 1.00 77.38 82 GLU A C 1
ATOM 668 O O . GLU A 1 82 ? 11.920 -8.319 9.777 1.00 77.38 82 GLU A O 1
ATOM 673 N N . THR A 1 83 ? 11.519 -6.386 8.745 1.00 79.69 83 THR A N 1
ATOM 674 C CA . THR A 1 83 ? 11.959 -6.865 7.430 1.00 79.69 83 THR A CA 1
ATOM 675 C C . THR A 1 83 ? 13.420 -6.494 7.200 1.00 79.69 83 THR A C 1
ATOM 677 O O . THR A 1 83 ? 13.716 -5.313 7.017 1.00 79.69 83 THR A O 1
ATOM 680 N N . GLU A 1 84 ? 14.301 -7.495 7.142 1.00 86.25 84 GLU A N 1
ATOM 681 C CA . GLU A 1 84 ? 15.748 -7.312 6.931 1.00 86.25 84 GLU A CA 1
ATOM 682 C C . GLU A 1 84 ? 16.158 -7.247 5.451 1.00 86.25 84 GLU A C 1
ATOM 684 O O . GLU A 1 84 ? 17.236 -6.758 5.119 1.00 86.25 84 GLU A O 1
ATOM 689 N N . HIS A 1 85 ? 15.290 -7.691 4.541 1.00 85.44 85 HIS A N 1
ATOM 690 C CA . HIS A 1 85 ? 15.602 -7.797 3.116 1.00 85.44 85 HIS A CA 1
ATOM 691 C C . HIS A 1 85 ? 14.876 -6.745 2.272 1.00 85.44 85 HIS A C 1
ATOM 693 O O . HIS A 1 85 ? 13.804 -6.243 2.629 1.00 85.44 85 HIS A O 1
ATOM 699 N N . TYR A 1 86 ? 15.460 -6.425 1.117 1.00 86.75 86 TYR A N 1
ATOM 700 C CA . TYR A 1 86 ? 14.755 -5.687 0.077 1.00 86.75 86 TYR A CA 1
ATOM 701 C C . TYR A 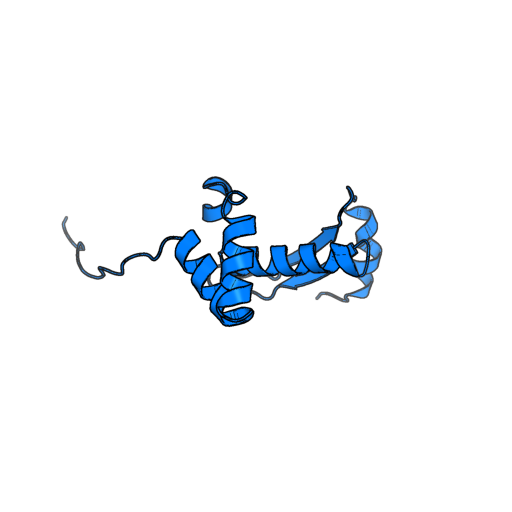1 86 ? 13.643 -6.560 -0.499 1.00 86.75 86 TYR A C 1
ATOM 703 O O . TYR A 1 86 ? 13.812 -7.764 -0.673 1.00 86.75 86 TYR A O 1
ATOM 711 N N . ARG A 1 87 ? 12.504 -5.947 -0.818 1.00 86.81 87 ARG A N 1
ATOM 712 C CA . ARG A 1 87 ? 11.408 -6.627 -1.512 1.00 86.81 87 ARG A CA 1
ATOM 713 C C . ARG A 1 87 ? 11.137 -5.928 -2.822 1.00 86.81 87 ARG A C 1
ATOM 715 O O . ARG A 1 87 ? 10.870 -4.728 -2.831 1.00 86.81 87 ARG A O 1
ATOM 722 N N . LEU A 1 88 ? 11.179 -6.679 -3.910 1.00 88.12 88 LEU A N 1
ATOM 723 C CA . LEU A 1 88 ? 10.727 -6.195 -5.201 1.00 88.12 88 LEU A CA 1
ATOM 724 C C . LEU A 1 88 ? 9.266 -6.600 -5.385 1.00 88.12 88 LEU A C 1
ATOM 726 O O . LEU A 1 88 ? 8.927 -7.775 -5.285 1.00 88.12 88 LEU A O 1
ATOM 730 N N . HIS A 1 89 ? 8.401 -5.612 -5.584 1.00 89.31 89 HIS A N 1
ATOM 731 C CA . HIS A 1 89 ? 6.976 -5.812 -5.794 1.00 89.31 89 HIS A CA 1
ATOM 732 C C . HIS A 1 89 ? 6.648 -5.544 -7.262 1.00 89.31 89 HIS A C 1
ATOM 734 O O . HIS A 1 89 ? 6.968 -4.472 -7.780 1.00 89.31 89 HIS A O 1
ATOM 740 N N . PHE A 1 90 ? 5.978 -6.504 -7.893 1.00 88.88 90 PHE A N 1
ATOM 741 C CA . PHE A 1 90 ? 5.409 -6.379 -9.228 1.00 88.88 90 PHE A CA 1
ATOM 742 C C . PHE A 1 90 ? 3.902 -6.217 -9.092 1.00 88.88 90 PHE A C 1
ATOM 744 O O . PHE A 1 90 ? 3.246 -7.013 -8.421 1.00 88.88 90 PHE A O 1
ATOM 751 N N . TYR A 1 91 ? 3.356 -5.184 -9.717 1.00 89.38 91 TYR A N 1
ATOM 752 C CA . TYR A 1 91 ? 1.929 -4.909 -9.694 1.00 89.38 91 TYR A CA 1
ATOM 753 C C . TYR A 1 91 ? 1.386 -4.984 -11.115 1.00 89.38 91 TYR A C 1
ATOM 755 O O . TYR A 1 91 ? 1.938 -4.373 -12.031 1.00 89.38 91 TYR A O 1
ATOM 763 N N . SER A 1 92 ? 0.281 -5.703 -11.295 1.00 87.06 92 SER A N 1
ATOM 764 C CA . SER A 1 92 ? -0.471 -5.734 -12.546 1.00 87.06 92 SER A CA 1
ATOM 765 C C . SER A 1 92 ? -1.960 -5.923 -12.269 1.00 87.06 92 SER A C 1
ATOM 767 O O . SER A 1 92 ? -2.346 -6.453 -11.229 1.00 87.06 92 SER A O 1
ATOM 769 N N . GLN A 1 93 ? -2.794 -5.467 -13.201 1.00 84.94 93 GLN A N 1
ATOM 770 C CA . GLN A 1 93 ? -4.235 -5.740 -13.203 1.00 84.94 93 GLN A CA 1
ATOM 771 C C . GLN A 1 93 ? -4.585 -7.074 -13.879 1.00 84.94 93 GLN A C 1
ATOM 773 O O . GLN A 1 93 ?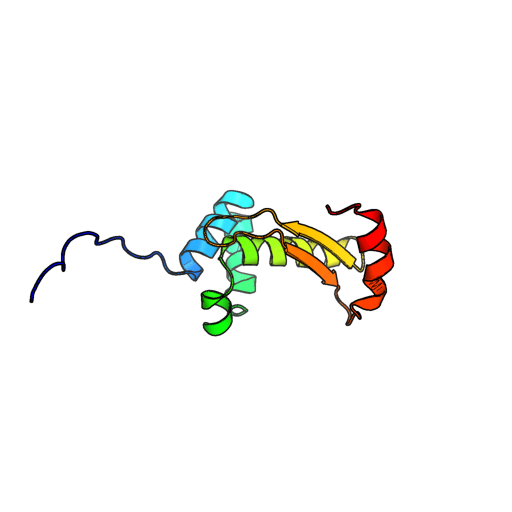 -5.742 -7.485 -13.861 1.00 84.94 93 GLN A O 1
ATOM 778 N N . GLN A 1 94 ? -3.602 -7.722 -14.502 1.00 86.12 94 GLN A N 1
ATOM 779 C CA . GLN A 1 94 ? -3.740 -9.002 -15.183 1.00 86.12 94 GLN A CA 1
ATOM 780 C C . GLN A 1 94 ? -2.818 -10.026 -14.527 1.00 86.12 94 GLN A C 1
ATOM 782 O O . GLN A 1 94 ? -1.865 -9.664 -13.835 1.00 86.12 94 GLN A O 1
ATOM 787 N N . GLU A 1 95 ? -3.107 -11.303 -14.745 1.00 87.31 95 GLU A N 1
ATOM 788 C CA . GLU A 1 95 ? -2.180 -12.368 -14.383 1.00 87.31 95 GLU A CA 1
ATOM 789 C C . GLU A 1 95 ? -0.895 -12.240 -15.208 1.00 87.31 95 GLU A C 1
ATOM 791 O O . GLU A 1 95 ? -0.929 -11.896 -16.394 1.00 87.31 95 GLU A O 1
ATOM 796 N N . ARG A 1 96 ? 0.243 -12.446 -14.546 1.00 86.62 96 ARG A N 1
ATOM 797 C CA . ARG A 1 96 ? 1.585 -12.289 -15.107 1.00 86.62 96 ARG A CA 1
ATOM 798 C C . ARG A 1 96 ? 2.476 -13.385 -14.562 1.00 86.62 96 ARG A C 1
ATOM 800 O O . ARG A 1 96 ? 2.329 -13.780 -13.404 1.00 86.62 96 ARG A O 1
ATOM 807 N N . PHE A 1 97 ? 3.413 -13.830 -15.380 1.00 88.56 97 PHE A N 1
ATOM 808 C CA . PHE A 1 97 ? 4.367 -14.856 -14.995 1.00 88.56 97 PHE A CA 1
ATOM 809 C C . PHE A 1 97 ? 5.697 -14.227 -14.586 1.00 88.56 97 PHE A C 1
ATOM 811 O O . PHE A 1 97 ? 6.068 -13.140 -15.029 1.00 88.56 97 PHE A O 1
ATOM 818 N N . LEU A 1 98 ? 6.412 -14.895 -13.680 1.00 83.44 98 LEU A N 1
ATOM 819 C CA . LEU A 1 98 ? 7.644 -14.354 -13.110 1.00 83.44 98 LEU A CA 1
ATOM 820 C C . LEU A 1 98 ? 8.758 -14.213 -14.160 1.00 83.44 98 LEU A C 1
ATOM 822 O O . LEU A 1 98 ? 9.550 -13.274 -14.090 1.00 83.44 98 LEU A O 1
ATOM 826 N N . ASP A 1 99 ? 8.807 -15.119 -15.137 1.00 89.12 99 ASP A N 1
ATOM 827 C CA . ASP A 1 99 ? 9.782 -15.115 -16.229 1.00 89.12 99 ASP A CA 1
ATOM 828 C C . ASP A 1 99 ? 9.686 -13.856 -17.100 1.00 89.12 99 ASP A C 1
ATOM 830 O O . ASP A 1 99 ? 10.714 -13.340 -17.539 1.00 89.12 99 ASP A O 1
ATOM 834 N N . GLU A 1 100 ? 8.491 -13.273 -17.237 1.00 88.25 100 GLU A N 1
ATOM 835 C CA . GLU A 1 100 ? 8.285 -12.011 -17.957 1.00 88.25 100 GLU A CA 1
ATOM 836 C C . GLU A 1 100 ? 9.070 -10.839 -17.339 1.00 88.25 100 GLU A C 1
ATOM 838 O O . GLU A 1 100 ? 9.333 -9.838 -18.008 1.00 88.25 100 GLU A O 1
ATOM 843 N N . TYR A 1 101 ? 9.454 -10.951 -16.063 1.00 85.50 101 TYR A N 1
ATOM 844 C CA . TYR A 1 101 ? 10.181 -9.918 -15.328 1.00 85.50 101 TYR A CA 1
ATOM 845 C C . TYR A 1 101 ? 11.692 -10.157 -15.248 1.00 85.50 101 TYR A C 1
ATOM 847 O O . TYR A 1 101 ? 12.416 -9.248 -14.834 1.00 85.50 101 TYR A O 1
ATOM 855 N N . ILE A 1 102 ? 12.193 -11.324 -15.668 1.00 86.75 102 ILE A N 1
ATOM 856 C CA . ILE A 1 102 ? 13.630 -11.650 -15.640 1.00 86.75 102 ILE A CA 1
ATOM 857 C C . ILE A 1 102 ? 14.476 -10.604 -16.384 1.00 86.75 102 ILE A C 1
ATOM 859 O O . ILE A 1 102 ? 15.429 -10.107 -15.780 1.00 86.75 102 ILE A O 1
ATOM 863 N N . PRO A 1 103 ? 14.111 -10.145 -17.600 1.00 86.3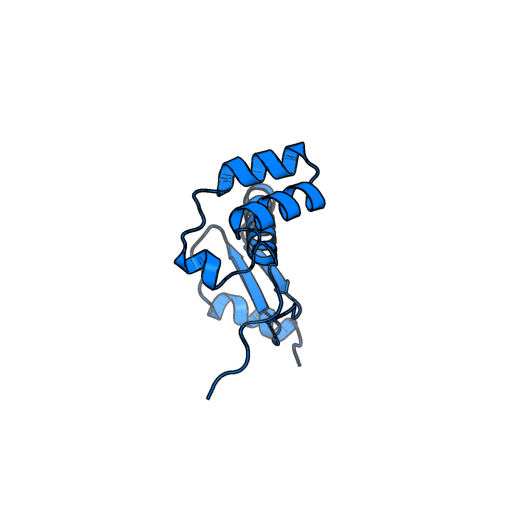1 103 PRO A N 1
ATOM 864 C CA . PRO A 1 103 ? 14.898 -9.123 -18.291 1.00 86.31 103 PRO A CA 1
ATOM 865 C C . PRO A 1 103 ? 14.986 -7.806 -17.512 1.00 86.31 103 PRO A C 1
ATOM 867 O O . PRO A 1 103 ? 15.990 -7.099 -17.569 1.00 86.31 103 PRO A O 1
ATOM 870 N N . VAL A 1 104 ? 13.938 -7.445 -16.762 1.00 82.81 104 VAL A N 1
ATOM 871 C CA . VAL A 1 104 ? 13.964 -6.241 -15.920 1.00 82.81 104 VAL A CA 1
ATOM 872 C C . VAL A 1 104 ? 14.910 -6.444 -14.741 1.00 82.81 104 VAL A C 1
ATOM 874 O O . VAL A 1 104 ? 15.712 -5.560 -14.455 1.00 82.81 104 VAL A O 1
ATOM 877 N N . LEU A 1 105 ? 14.854 -7.609 -14.091 1.00 83.62 105 LEU A N 1
ATOM 878 C CA . LEU A 1 105 ? 15.728 -7.956 -12.969 1.00 83.62 105 LEU A CA 1
ATOM 879 C C . LEU A 1 105 ? 17.211 -7.899 -13.350 1.00 83.62 105 LEU A C 1
ATOM 881 O O . LEU A 1 105 ? 18.006 -7.326 -12.604 1.00 83.62 105 LEU A O 1
ATOM 885 N N . GLU A 1 106 ? 17.571 -8.423 -14.523 1.00 84.69 106 GLU A N 1
ATOM 886 C CA . GLU A 1 106 ? 18.943 -8.381 -15.046 1.00 84.69 106 GLU A CA 1
ATOM 887 C C . GLU A 1 106 ? 19.443 -6.938 -15.228 1.00 84.69 106 GLU A C 1
ATOM 889 O O . GLU A 1 106 ? 20.569 -6.605 -14.848 1.00 84.69 106 GLU A O 1
ATOM 894 N N . ASN A 1 107 ? 18.577 -6.051 -15.726 1.00 83.00 107 ASN A N 1
ATOM 895 C CA . ASN A 1 107 ? 18.894 -4.639 -15.952 1.00 83.00 107 ASN A CA 1
ATOM 896 C C . ASN A 1 107 ? 18.887 -3.783 -14.674 1.00 83.00 107 ASN A C 1
ATOM 898 O O . ASN A 1 107 ? 19.363 -2.649 -14.689 1.00 83.00 107 ASN A O 1
ATOM 902 N N . MET A 1 108 ? 18.367 -4.293 -13.552 1.00 79.75 108 MET A N 1
ATOM 903 C CA . MET A 1 108 ? 18.403 -3.572 -12.275 1.00 79.75 108 MET A CA 1
ATOM 904 C C . MET A 1 108 ? 19.779 -3.624 -11.597 1.00 79.75 108 MET A C 1
ATOM 906 O O . MET A 1 108 ? 19.983 -2.904 -10.619 1.00 79.75 108 MET A O 1
ATOM 910 N N . HIS A 1 109 ? 20.714 -4.445 -12.097 1.00 74.38 109 HIS A N 1
ATOM 911 C CA . HIS A 1 109 ? 22.069 -4.605 -11.549 1.00 74.38 109 HIS A CA 1
ATOM 912 C C . HIS A 1 109 ? 22.088 -4.786 -10.020 1.00 74.38 109 HIS A C 1
ATOM 914 O O . HIS A 1 109 ? 22.958 -4.249 -9.329 1.00 74.38 109 HIS A O 1
ATOM 920 N N . LEU A 1 110 ? 21.100 -5.515 -9.490 1.00 72.62 110 LEU A N 1
ATOM 921 C CA . LEU A 1 110 ? 20.998 -5.825 -8.066 1.00 72.62 110 LEU A CA 1
ATOM 922 C C . LEU A 1 110 ? 22.234 -6.647 -7.668 1.00 72.62 110 LEU A C 1
ATOM 924 O O . LEU A 1 110 ? 22.535 -7.650 -8.313 1.00 72.62 110 LEU A O 1
ATOM 928 N N . ARG A 1 111 ? 22.976 -6.179 -6.661 1.00 63.94 111 ARG A N 1
ATOM 929 C CA . ARG A 1 111 ? 24.187 -6.823 -6.130 1.00 63.94 111 ARG A CA 1
ATOM 930 C C . ARG A 1 111 ? 23.927 -7.393 -4.749 1.00 63.94 111 ARG A C 1
ATOM 932 O O . ARG A 1 111 ? 23.212 -6.711 -3.979 1.00 63.94 111 ARG A O 1
#